Protein AF-A0A7C5M7M6-F1 (afdb_monomer)

Radius of gyration: 16.44 Å; Cα contacts (8 Å, |Δi|>4): 143; chains: 1; bounding box: 38×24×46 Å

Mean predicted aligned error: 5.52 Å

Nearest PDB structures (foldseek):
  3lqq-assembly1_B  TM=4.677E-01  e=1.985E-01  Caenorhabditis elegans
  8jns-assembly1_A  TM=4.316E-01  e=2.121E-01  Caenorhabditis elegans
  8jns-assembly1_D  TM=4.335E-01  e=3.598E-01  Caenorhabditis elegans
  4gl2-assembly1_A  TM=3.120E-01  e=3.368E-01  Homo sapiens
  7thv-assembly1_A  TM=4.467E-01  e=2.444E+00  Saccharomyces cerevisiae

Secondary structure (DSSP, 8-state):
-PPPEEEEE--TTSSHHHHHHHHHHHS-GGGEEEES----SSS-EE-HHHHHHHHHTT---SEEEES--GGGGGGS-TTEEEEE----HHHHHHHHHHHHHHHS-----HHHHHHHHHHHH--

Sequence (123 aa):
MREAKIAFQHIQRTGCTSIISQIVGALDARRVVAINHPYTGTVPQHSEDDTIAKIAQGATYDLIAGHFSSHLVPRLPVDWRWVVVVRNPIERAWSLYGYKRRYERFAGGPEQFLEAFEHRVKN

pLDDT: mean 86.49, std 10.83, range [40.16, 95.5]

Foldseek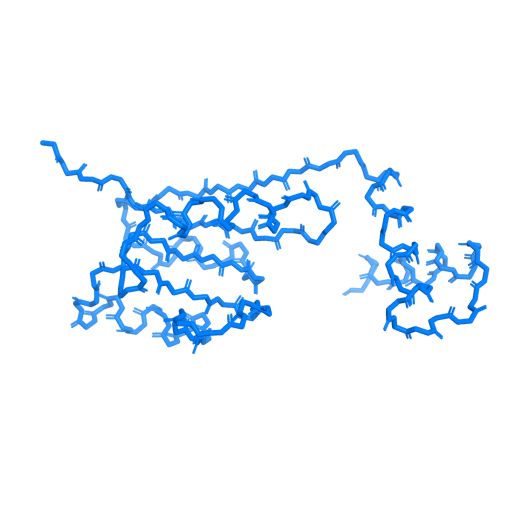 3Di:
DDQFAEEEADDAQLCVVVVVVVVCVVDDLQQEAEEPAPPPDRHHYDHLVVVLVVVVVPRNHRYYYYHDDPVSVVSDPPSYDYHYGDDDPVNSLVSVVVCCVPPVVPPDDPVVSVVVVVVVVVD

Solvent-accessible surface area (backbone atoms only — not comparable to full-atom values): 7239 Å² total; per-residue (Å²): 131,85,82,79,24,38,41,38,42,44,46,86,64,38,59,46,70,64,55,50,52,53,53,52,72,75,45,66,47,88,27,34,38,28,24,80,46,91,72,81,82,78,50,51,77,40,56,72,67,56,47,51,53,41,44,76,74,64,54,74,58,42,34,41,39,21,53,64,61,78,74,53,62,83,72,50,66,90,69,52,41,83,43,73,56,80,55,63,65,69,62,26,50,52,48,44,50,54,46,33,44,74,76,68,65,49,83,69,57,70,66,62,48,50,55,57,49,51,61,62,72,80,104

Structure (mmCIF, N/CA/C/O backbone):
data_AF-A0A7C5M7M6-F1
#
_entry.id   AF-A0A7C5M7M6-F1
#
loop_
_atom_site.group_PDB
_atom_site.id
_atom_site.type_symbol
_atom_site.label_atom_id
_atom_site.label_alt_id
_atom_site.label_comp_id
_atom_site.label_asym_id
_atom_site.label_entity_id
_atom_site.label_seq_id
_atom_site.pdbx_PDB_ins_code
_atom_site.Cartn_x
_atom_site.Cartn_y
_atom_site.Cartn_z
_atom_site.occupancy
_atom_site.B_iso_or_equiv
_atom_site.auth_seq_id
_atom_site.auth_comp_id
_atom_site.auth_asym_id
_atom_site.auth_atom_id
_atom_site.pdbx_PDB_model_num
ATOM 1 N N . MET A 1 1 ? -13.461 -11.305 21.424 1.00 46.22 1 MET A N 1
ATOM 2 C CA . MET A 1 1 ? -12.109 -10.859 21.015 1.00 46.22 1 MET A CA 1
ATOM 3 C C . MET A 1 1 ? -12.283 -9.608 20.169 1.00 46.22 1 MET A C 1
ATOM 5 O O . MET A 1 1 ? -13.216 -9.599 19.380 1.00 46.22 1 MET A O 1
ATOM 9 N N . ARG A 1 2 ? -11.494 -8.541 20.365 1.00 57.81 2 ARG A N 1
ATOM 10 C CA . ARG A 1 2 ? -11.541 -7.390 19.442 1.00 57.81 2 ARG A CA 1
ATOM 11 C C . ARG A 1 2 ? -10.928 -7.820 18.107 1.00 57.81 2 ARG A C 1
ATOM 13 O O . ARG A 1 2 ? -9.876 -8.456 18.118 1.00 57.81 2 ARG A O 1
ATOM 20 N N . GLU A 1 3 ? -11.602 -7.518 17.003 1.00 71.94 3 GLU A N 1
ATOM 21 C CA . GLU A 1 3 ? -11.084 -7.751 15.651 1.00 71.94 3 GLU A CA 1
ATOM 22 C C . GLU A 1 3 ? -9.794 -6.937 15.459 1.00 71.94 3 GLU A C 1
ATOM 24 O O . GLU A 1 3 ? -9.709 -5.787 15.894 1.00 71.94 3 GLU A O 1
ATOM 29 N N . ALA A 1 4 ? -8.761 -7.551 14.881 1.00 76.31 4 ALA A N 1
ATOM 30 C CA . ALA A 1 4 ? -7.486 -6.881 14.640 1.00 76.31 4 ALA A CA 1
ATOM 31 C C . ALA A 1 4 ? -7.598 -5.942 13.430 1.00 76.31 4 ALA A C 1
ATOM 33 O O . ALA A 1 4 ? -8.100 -6.352 12.385 1.00 76.31 4 ALA A O 1
ATOM 34 N N . LYS A 1 5 ? -7.086 -4.711 13.555 1.00 92.88 5 LYS A N 1
ATOM 35 C CA . LYS A 1 5 ? -7.058 -3.719 12.468 1.00 92.88 5 LYS A CA 1
ATOM 36 C C . LYS A 1 5 ? -5.725 -3.764 11.730 1.00 92.88 5 LYS A C 1
ATOM 38 O O . LYS A 1 5 ? -4.685 -3.997 12.347 1.0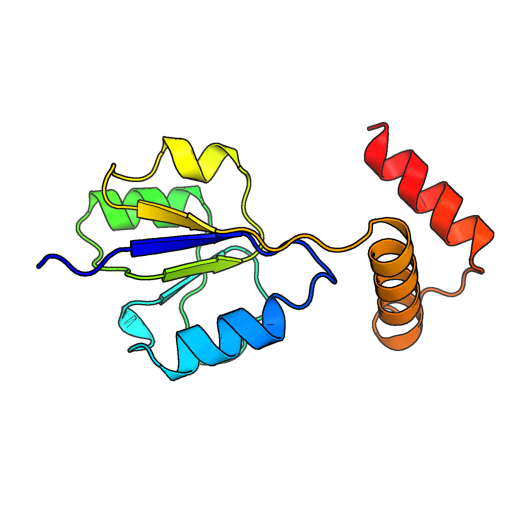0 92.88 5 LYS A O 1
ATOM 43 N N . ILE A 1 6 ? -5.733 -3.537 10.422 1.00 93.88 6 ILE A N 1
ATOM 44 C CA . ILE A 1 6 ? -4.584 -3.752 9.539 1.00 93.88 6 ILE A CA 1
ATOM 45 C C . ILE A 1 6 ? -4.248 -2.474 8.771 1.00 93.88 6 ILE A C 1
ATOM 47 O O . ILE A 1 6 ? -5.050 -1.967 7.994 1.00 93.88 6 ILE A O 1
ATOM 51 N N . ALA A 1 7 ? -3.014 -2.001 8.916 1.00 94.75 7 ALA A N 1
ATOM 52 C CA . ALA A 1 7 ? -2.410 -1.034 8.010 1.00 94.75 7 ALA A CA 1
ATOM 53 C C . ALA A 1 7 ? -1.553 -1.795 6.989 1.00 94.75 7 ALA A C 1
ATOM 55 O O . ALA A 1 7 ? -0.439 -2.222 7.293 1.00 94.75 7 ALA A O 1
ATOM 56 N N . PHE A 1 8 ? -2.079 -1.994 5.783 1.00 94.69 8 PHE A N 1
ATOM 57 C CA . PHE A 1 8 ? -1.434 -2.731 4.704 1.00 94.69 8 PHE A CA 1
ATOM 58 C C . PHE A 1 8 ? -0.687 -1.778 3.763 1.00 94.69 8 PHE A C 1
ATOM 60 O O . PHE A 1 8 ? -1.278 -1.143 2.883 1.00 94.69 8 PHE A O 1
ATOM 67 N N . GLN A 1 9 ? 0.634 -1.709 3.907 1.00 94.31 9 GLN A N 1
ATOM 68 C CA . GLN A 1 9 ? 1.466 -0.870 3.052 1.00 94.31 9 GLN A CA 1
ATOM 69 C C . GLN A 1 9 ? 1.694 -1.550 1.699 1.00 94.31 9 GLN A C 1
ATOM 71 O O . GLN A 1 9 ? 2.321 -2.609 1.593 1.00 94.31 9 GLN A O 1
ATOM 76 N N . HIS A 1 10 ? 1.202 -0.927 0.632 1.00 92.25 10 HIS A N 1
ATOM 77 C CA . HIS A 1 10 ? 1.436 -1.390 -0.725 1.00 92.25 10 HIS A CA 1
ATOM 78 C C . HIS A 1 10 ? 2.792 -0.894 -1.231 1.00 92.25 10 HIS A C 1
ATOM 80 O O . HIS A 1 10 ? 2.968 0.276 -1.570 1.00 92.25 10 HIS A O 1
ATOM 86 N N . ILE A 1 11 ? 3.735 -1.822 -1.373 1.00 90.75 11 ILE A N 1
ATOM 87 C CA . ILE A 1 11 ? 4.965 -1.610 -2.134 1.00 90.75 11 ILE A CA 1
ATOM 88 C C . ILE A 1 11 ? 4.730 -2.046 -3.578 1.00 90.75 11 ILE A C 1
ATOM 90 O O . ILE A 1 11 ? 4.303 -3.169 -3.837 1.00 90.75 11 ILE A O 1
ATOM 94 N N . GLN A 1 12 ? 5.001 -1.165 -4.538 1.00 89.69 12 GLN A N 1
ATOM 95 C CA . GLN A 1 12 ? 4.724 -1.454 -5.943 1.00 89.69 12 GLN A CA 1
ATOM 96 C C . GLN A 1 12 ? 5.379 -2.770 -6.396 1.00 89.69 12 GLN A C 1
ATOM 98 O O . GLN A 1 12 ? 6.543 -3.051 -6.108 1.00 89.69 12 GLN A O 1
ATOM 103 N N . ARG A 1 13 ? 4.625 -3.542 -7.189 1.00 91.81 13 ARG A N 1
ATOM 104 C CA . ARG A 1 13 ? 5.095 -4.744 -7.906 1.00 91.81 13 ARG A CA 1
ATOM 105 C C . ARG A 1 13 ? 5.485 -5.938 -7.023 1.00 91.81 13 ARG A C 1
ATOM 107 O O . ARG A 1 13 ? 6.196 -6.830 -7.490 1.00 91.81 13 ARG A O 1
ATOM 114 N N . THR A 1 14 ? 4.967 -6.010 -5.799 1.00 94.50 14 THR A N 1
ATOM 115 C CA . THR A 1 14 ? 5.155 -7.160 -4.892 1.00 94.50 14 THR A CA 1
ATOM 116 C C . THR A 1 14 ? 3.947 -8.102 -4.827 1.00 94.50 14 THR A C 1
ATOM 118 O O . THR A 1 14 ? 3.976 -9.085 -4.100 1.00 94.50 14 THR A O 1
ATOM 121 N N . GLY A 1 15 ? 2.895 -7.838 -5.611 1.00 91.38 15 GLY A N 1
ATOM 122 C CA . GLY A 1 15 ? 1.666 -8.643 -5.619 1.00 91.38 15 GLY A CA 1
ATOM 123 C C . GLY A 1 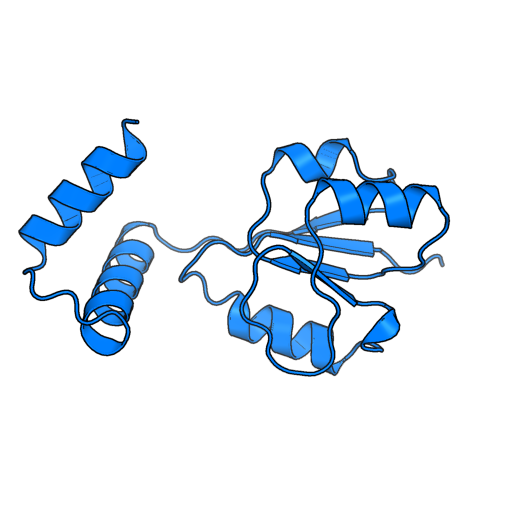15 ? 0.590 -8.164 -4.639 1.00 91.38 15 GLY A C 1
ATOM 124 O O . GLY A 1 15 ? -0.476 -8.772 -4.576 1.00 91.38 15 GLY A O 1
ATOM 125 N N . CYS A 1 16 ? 0.813 -7.053 -3.925 1.00 91.69 16 CYS A N 1
ATOM 126 C CA . CYS A 1 16 ? -0.157 -6.527 -2.961 1.00 91.69 16 CYS A CA 1
ATOM 127 C C . CYS A 1 16 ? -1.534 -6.247 -3.565 1.00 91.69 16 CYS A C 1
ATOM 129 O O . CYS A 1 16 ? -2.519 -6.407 -2.859 1.00 91.69 16 CYS A O 1
ATOM 131 N N . THR A 1 17 ? -1.631 -5.848 -4.841 1.00 88.50 17 THR A N 1
ATOM 132 C CA . THR A 1 17 ? -2.935 -5.603 -5.476 1.00 88.50 17 THR A CA 1
ATOM 133 C C . THR A 1 17 ? -3.852 -6.818 -5.347 1.00 88.50 17 THR A C 1
ATOM 135 O O . THR A 1 17 ? -4.982 -6.656 -4.904 1.00 88.50 17 THR A O 1
ATOM 138 N N . SER A 1 18 ? -3.353 -8.026 -5.630 1.00 90.25 18 SER A N 1
ATOM 139 C CA . SER A 1 18 ? -4.132 -9.264 -5.507 1.00 90.25 18 SER A CA 1
ATOM 140 C C . SER A 1 18 ? -4.538 -9.552 -4.062 1.00 90.25 18 SER A C 1
ATOM 142 O O . SER A 1 18 ? -5.690 -9.884 -3.805 1.00 90.25 18 SER A O 1
ATOM 144 N N . ILE A 1 19 ? -3.605 -9.392 -3.119 1.00 91.00 19 ILE A N 1
ATOM 145 C CA . ILE A 1 19 ? -3.840 -9.664 -1.694 1.00 91.00 19 ILE A CA 1
ATOM 146 C C . ILE A 1 19 ? -4.880 -8.696 -1.131 1.00 91.00 19 ILE A C 1
ATOM 148 O O . ILE A 1 19 ? -5.879 -9.117 -0.558 1.00 91.00 19 ILE A O 1
ATOM 152 N N . ILE A 1 20 ? -4.681 -7.396 -1.335 1.00 88.81 20 ILE A N 1
ATOM 153 C CA . ILE A 1 20 ? -5.601 -6.376 -0.842 1.00 88.81 20 ILE A CA 1
ATOM 154 C C . ILE A 1 20 ? -6.977 -6.548 -1.492 1.00 88.81 20 ILE A C 1
ATOM 156 O O . ILE A 1 20 ? -7.967 -6.451 -0.784 1.00 88.81 20 ILE A O 1
ATOM 160 N N . SER A 1 21 ? -7.077 -6.864 -2.789 1.00 86.31 21 SER A N 1
ATOM 161 C CA . SER A 1 21 ? -8.379 -7.125 -3.422 1.00 86.31 21 SER A CA 1
ATOM 162 C C . SER A 1 21 ? -9.136 -8.285 -2.769 1.00 86.31 21 SER A C 1
ATOM 164 O O . SER A 1 21 ? -10.351 -8.194 -2.618 1.00 86.31 21 SER A O 1
ATOM 166 N N . GLN A 1 22 ? -8.442 -9.344 -2.341 1.00 88.31 22 GLN A N 1
ATOM 167 C CA . GLN A 1 22 ? -9.065 -10.440 -1.593 1.00 88.31 22 GLN A CA 1
ATOM 168 C C . GLN A 1 22 ? -9.508 -10.000 -0.193 1.00 88.31 22 GLN A C 1
ATOM 170 O O . GLN A 1 22 ? -10.621 -10.322 0.212 1.00 88.31 22 GLN A O 1
ATOM 175 N N . ILE A 1 23 ? -8.678 -9.230 0.522 1.00 87.25 23 ILE A N 1
ATOM 176 C CA . ILE A 1 23 ? -9.032 -8.711 1.853 1.00 87.25 23 ILE A CA 1
ATOM 177 C C . ILE A 1 23 ? -10.240 -7.770 1.750 1.00 87.25 23 ILE A C 1
ATOM 179 O O . ILE A 1 23 ? -11.201 -7.928 2.492 1.00 87.25 23 ILE A O 1
ATOM 183 N N . VAL A 1 24 ? -10.229 -6.829 0.803 1.00 86.12 24 VAL A N 1
ATOM 184 C CA . VAL A 1 24 ? -11.345 -5.903 0.561 1.00 86.12 24 VAL A CA 1
ATOM 185 C C . VAL A 1 24 ? -12.612 -6.661 0.177 1.00 86.12 24 VAL A C 1
ATOM 187 O O . VAL A 1 24 ? -13.676 -6.323 0.673 1.00 86.12 24 VAL A O 1
ATOM 190 N N . GLY A 1 25 ? -12.512 -7.706 -0.650 1.00 85.00 25 GLY A N 1
ATOM 191 C CA . GLY A 1 25 ? -13.657 -8.550 -1.003 1.00 85.00 25 GLY A CA 1
ATOM 192 C C . GLY A 1 25 ? -14.250 -9.333 0.175 1.00 85.00 25 GLY A C 1
ATOM 193 O O . GLY A 1 25 ? -15.409 -9.731 0.109 1.00 85.00 25 GLY A O 1
ATOM 194 N N . ALA A 1 26 ? -13.479 -9.541 1.246 1.00 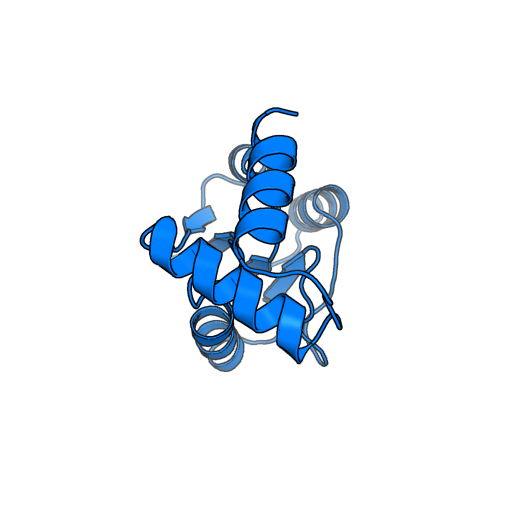86.62 26 ALA A N 1
ATOM 195 C CA . ALA A 1 26 ? -13.928 -10.198 2.471 1.00 86.62 26 ALA A CA 1
ATOM 196 C C . ALA A 1 26 ? -14.448 -9.218 3.543 1.00 86.62 26 ALA A C 1
ATOM 198 O O . ALA A 1 26 ? -15.022 -9.662 4.537 1.00 86.62 26 ALA A O 1
ATOM 199 N N . LEU A 1 27 ? -14.248 -7.907 3.365 1.00 84.06 27 LEU A N 1
ATOM 200 C CA . LEU A 1 27 ? -14.633 -6.864 4.319 1.00 84.06 27 LEU A CA 1
ATOM 201 C C . LEU A 1 27 ? -15.792 -6.005 3.785 1.00 84.06 27 LEU A C 1
ATOM 203 O O . LEU A 1 27 ? -15.981 -5.853 2.580 1.00 84.06 27 LEU A O 1
ATOM 207 N N . ASP A 1 28 ? -16.553 -5.378 4.689 1.00 82.31 28 ASP A N 1
ATOM 208 C CA . ASP A 1 28 ? -17.464 -4.289 4.307 1.00 82.31 28 ASP A CA 1
ATOM 209 C C . ASP A 1 28 ? -16.625 -3.091 3.831 1.00 82.31 28 ASP A C 1
ATOM 211 O O . ASP A 1 28 ? -15.770 -2.597 4.569 1.00 82.31 28 ASP A O 1
ATOM 215 N N . ALA A 1 29 ? -16.887 -2.593 2.618 1.00 78.44 29 ALA A N 1
ATOM 216 C CA . ALA A 1 29 ? -16.166 -1.467 2.021 1.00 78.44 29 ALA A CA 1
ATOM 217 C C . ALA A 1 29 ? -16.145 -0.209 2.912 1.00 78.44 29 ALA A C 1
ATOM 219 O O . ALA A 1 29 ? -15.189 0.561 2.854 1.00 78.44 29 ALA A O 1
ATOM 220 N N . ARG A 1 30 ? -17.148 -0.011 3.781 1.00 82.75 30 ARG A N 1
ATOM 221 C CA . ARG A 1 30 ? -17.199 1.111 4.741 1.00 82.75 30 ARG A CA 1
ATOM 222 C C . ARG A 1 30 ? -16.153 1.011 5.854 1.00 82.75 30 ARG A C 1
ATOM 224 O O . ARG A 1 30 ? -15.844 2.016 6.489 1.00 82.75 30 ARG A O 1
ATOM 231 N N . ARG A 1 31 ? -15.611 -0.185 6.091 1.00 88.62 31 ARG A N 1
ATOM 232 C CA . ARG A 1 31 ? -14.543 -0.460 7.064 1.00 88.62 31 ARG A CA 1
ATOM 233 C C . ARG A 1 31 ? -13.157 -0.454 6.410 1.00 88.62 31 ARG A C 1
ATOM 235 O O . ARG A 1 31 ? -12.165 -0.750 7.071 1.00 88.62 31 ARG A O 1
ATOM 242 N N . VAL A 1 32 ? -13.070 -0.081 5.134 1.00 90.94 32 VAL A N 1
ATOM 243 C CA . VAL A 1 32 ? -11.819 0.024 4.382 1.00 90.94 32 VAL A CA 1
ATOM 244 C C . VAL A 1 32 ? -11.573 1.478 3.996 1.00 90.94 32 VAL A C 1
ATOM 246 O O . VAL A 1 32 ? -12.484 2.173 3.559 1.00 90.94 32 VAL A O 1
ATOM 249 N N . VAL A 1 33 ? -10.326 1.927 4.093 1.00 92.00 33 VAL A N 1
ATOM 250 C CA . VAL A 1 33 ? -9.859 3.181 3.498 1.00 92.00 33 VAL A CA 1
ATOM 251 C C . VAL A 1 33 ? -8.615 2.925 2.661 1.00 92.00 33 VAL A C 1
ATOM 253 O O . VAL A 1 33 ? -7.727 2.156 3.039 1.00 92.00 33 VAL A O 1
ATOM 256 N N . ALA A 1 34 ? -8.552 3.577 1.506 1.00 91.12 34 ALA A N 1
ATOM 257 C CA . ALA A 1 34 ? -7.397 3.548 0.635 1.00 91.12 34 ALA A CA 1
ATOM 258 C C . ALA A 1 34 ? -6.592 4.851 0.726 1.00 91.12 34 ALA A C 1
ATOM 260 O O . ALA A 1 34 ? -7.161 5.940 0.797 1.00 91.12 34 ALA A O 1
ATOM 261 N N . ILE A 1 35 ? -5.262 4.735 0.701 1.00 89.69 35 ILE A N 1
ATOM 262 C CA . ILE A 1 35 ? -4.346 5.883 0.638 1.00 89.69 35 ILE A CA 1
ATOM 263 C C . ILE A 1 35 ? -3.557 5.807 -0.664 1.00 89.69 35 ILE A C 1
ATOM 265 O O . ILE A 1 35 ? -2.815 4.848 -0.890 1.00 89.69 35 ILE A O 1
ATOM 269 N N . ASN A 1 36 ? -3.705 6.821 -1.520 1.00 76.75 36 ASN A N 1
ATOM 270 C CA . ASN A 1 36 ? -2.960 6.970 -2.775 1.00 76.75 36 ASN 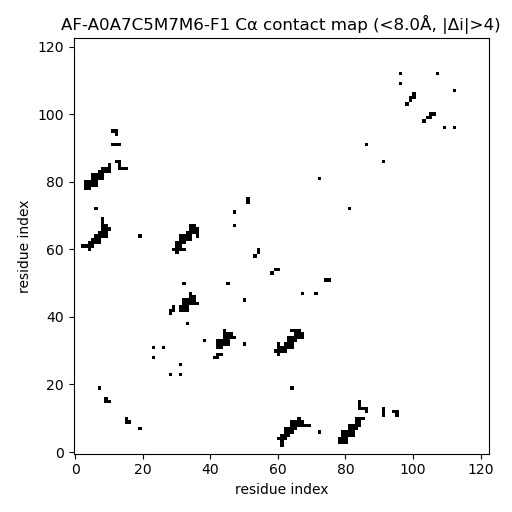A CA 1
ATOM 271 C C . ASN A 1 36 ? -2.952 5.703 -3.653 1.00 76.75 36 ASN A C 1
ATOM 273 O O . ASN A 1 36 ? -1.945 5.403 -4.291 1.00 76.75 36 ASN A O 1
ATOM 277 N N . HIS A 1 37 ? -4.034 4.920 -3.670 1.00 72.81 37 HIS A N 1
ATOM 278 C CA . HIS A 1 37 ? -4.069 3.644 -4.385 1.00 72.81 37 HIS A CA 1
ATOM 279 C C . HIS A 1 37 ? -5.153 3.634 -5.464 1.00 72.81 37 HIS A C 1
ATOM 281 O O . HIS A 1 37 ? -6.277 4.020 -5.169 1.00 72.81 37 HIS A O 1
ATOM 287 N N . PRO A 1 38 ? -4.914 3.105 -6.677 1.00 59.50 38 PRO A N 1
ATOM 288 C CA . PRO A 1 38 ? -5.913 3.079 -7.750 1.00 59.50 38 PRO A CA 1
ATOM 289 C C . PRO A 1 38 ? -7.050 2.050 -7.551 1.00 59.50 38 PRO A C 1
ATOM 291 O O . PRO A 1 38 ? -7.538 1.495 -8.530 1.00 59.50 38 PRO A O 1
ATOM 294 N N . TYR A 1 39 ? -7.496 1.753 -6.320 1.00 64.25 39 TYR A N 1
ATOM 295 C CA . TYR A 1 39 ? -8.730 0.973 -6.147 1.00 64.25 39 TYR A CA 1
ATOM 296 C C . TYR A 1 39 ? -9.901 1.800 -6.680 1.00 64.25 39 TYR A C 1
ATOM 298 O O . TYR A 1 39 ? -10.322 2.774 -6.062 1.00 64.25 39 TYR A O 1
ATOM 306 N N . THR A 1 40 ? -10.388 1.437 -7.862 1.00 52.03 40 THR A N 1
ATOM 307 C CA . THR A 1 40 ? -11.559 2.044 -8.490 1.00 52.03 40 THR A CA 1
ATOM 308 C C . THR A 1 40 ? -12.828 1.439 -7.897 1.00 52.03 40 THR A C 1
ATOM 310 O O . THR A 1 40 ? -12.965 0.215 -7.886 1.00 52.03 40 THR A O 1
ATOM 313 N N . GLY A 1 41 ? -13.767 2.278 -7.452 1.00 66.56 41 GLY A N 1
ATOM 314 C CA . GLY A 1 41 ? -15.144 1.868 -7.159 1.00 66.56 41 GLY A CA 1
ATOM 315 C C . GLY A 1 41 ? -15.670 2.355 -5.810 1.00 66.56 41 GLY A C 1
ATOM 316 O O . GLY A 1 41 ? -16.137 3.482 -5.704 1.00 66.56 41 GLY A O 1
ATOM 317 N N . THR A 1 42 ? -15.649 1.480 -4.802 1.00 69.50 42 THR A N 1
ATOM 318 C CA . THR A 1 42 ? -16.468 1.597 -3.577 1.00 69.50 42 THR A CA 1
ATOM 319 C C . THR A 1 42 ? -15.697 1.938 -2.299 1.00 69.50 42 THR A C 1
ATOM 321 O O . THR A 1 42 ? -16.322 2.194 -1.271 1.00 69.50 42 THR A O 1
ATOM 324 N N . VAL A 1 43 ? -14.361 1.944 -2.336 1.00 81.56 43 VAL A N 1
ATOM 325 C CA . VAL A 1 43 ? -13.511 2.217 -1.165 1.00 81.56 43 VAL A CA 1
ATOM 326 C C . VAL A 1 43 ? -13.138 3.707 -1.121 1.00 81.56 43 VAL A C 1
ATOM 328 O O . VAL A 1 43 ? -12.623 4.221 -2.119 1.00 81.56 43 VAL A O 1
ATOM 331 N N . PRO A 1 44 ? -13.357 4.414 0.004 1.00 85.25 44 PRO A N 1
ATOM 332 C CA . PRO A 1 44 ? -12.985 5.820 0.142 1.00 85.25 44 PRO A CA 1
ATOM 333 C C . PRO A 1 44 ? -11.467 6.027 0.052 1.00 85.25 44 PRO A C 1
ATOM 335 O O . PRO A 1 44 ? -10.685 5.225 0.562 1.00 85.25 44 PRO A O 1
ATOM 338 N N . GLN A 1 45 ? -11.064 7.134 -0.577 1.00 88.25 45 GLN A N 1
ATOM 339 C CA . GLN A 1 45 ? -9.665 7.540 -0.748 1.00 88.25 45 GLN A CA 1
ATOM 340 C C . GLN A 1 45 ? -9.364 8.757 0.119 1.00 88.25 45 GLN A C 1
ATOM 342 O O . GLN A 1 45 ? -10.055 9.776 0.017 1.00 88.25 45 GLN A O 1
ATOM 347 N N . HIS A 1 46 ? -8.331 8.665 0.948 1.00 88.00 46 HIS A N 1
ATOM 348 C CA . HIS A 1 46 ? -7.914 9.729 1.858 1.00 88.00 46 HIS A CA 1
ATOM 349 C C . HIS A 1 46 ? -6.397 9.923 1.815 1.00 88.00 46 HIS A C 1
ATOM 351 O O . HIS A 1 46 ? -5.646 9.019 1.443 1.00 88.00 46 HIS A O 1
ATOM 357 N N . SER A 1 47 ? -5.943 11.110 2.216 1.00 91.75 47 SER A N 1
ATOM 358 C CA . SER A 1 47 ? -4.537 11.313 2.560 1.00 91.75 47 SER A CA 1
ATOM 359 C C . SER A 1 47 ? -4.194 10.593 3.874 1.00 91.75 47 SER A C 1
ATOM 361 O O . SER A 1 47 ? -5.080 10.126 4.602 1.00 91.75 47 SER A O 1
ATOM 363 N N . GLU A 1 48 ? -2.904 10.498 4.199 1.00 93.19 48 GLU A N 1
ATOM 364 C CA . GLU A 1 48 ? -2.459 9.990 5.503 1.00 93.19 48 GLU A CA 1
ATOM 365 C C . GLU A 1 48 ? -3.040 10.824 6.648 1.00 93.19 48 GLU A C 1
ATOM 367 O O . GLU A 1 48 ? -3.630 10.274 7.577 1.00 93.19 48 GLU A O 1
ATOM 372 N N . ASP A 1 49 ? -2.940 12.149 6.547 1.00 93.19 49 ASP A N 1
ATOM 373 C CA . ASP A 1 49 ? -3.390 13.066 7.592 1.00 93.19 49 ASP A CA 1
ATOM 374 C C . ASP A 1 49 ? -4.909 13.031 7.774 1.00 93.19 49 ASP A C 1
ATOM 376 O O . ASP A 1 49 ? -5.384 12.949 8.909 1.00 93.19 49 ASP A O 1
ATOM 380 N N . ASP A 1 50 ? -5.673 12.977 6.680 1.00 93.69 50 ASP A N 1
ATOM 381 C CA . ASP A 1 50 ? -7.132 12.833 6.744 1.00 93.69 50 ASP A CA 1
ATOM 382 C C . ASP A 1 50 ? -7.543 11.504 7.378 1.00 93.69 50 ASP A C 1
ATOM 384 O O . ASP A 1 50 ? -8.508 11.439 8.143 1.00 93.69 50 ASP A O 1
ATOM 388 N N . THR A 1 51 ? -6.814 10.427 7.070 1.00 93.12 51 THR A N 1
ATOM 389 C CA . THR A 1 51 ? -7.081 9.101 7.637 1.00 93.12 51 THR A CA 1
ATOM 390 C C . THR A 1 51 ? -6.883 9.119 9.150 1.00 93.12 51 THR A C 1
ATOM 392 O O . THR A 1 51 ? -7.762 8.668 9.887 1.00 93.12 51 THR A O 1
ATOM 395 N N . ILE A 1 52 ? -5.775 9.697 9.624 1.00 94.38 52 ILE A N 1
ATOM 396 C CA . ILE A 1 52 ? -5.500 9.851 11.057 1.00 94.38 52 ILE A CA 1
ATOM 397 C C . ILE A 1 52 ? -6.556 10.736 11.729 1.00 94.38 52 ILE A C 1
ATOM 399 O O . ILE A 1 52 ? -7.093 10.353 12.770 1.00 94.38 52 ILE A O 1
ATOM 403 N N . ALA A 1 53 ? -6.908 11.874 11.126 1.00 94.62 53 ALA A N 1
ATOM 404 C CA . ALA A 1 53 ? -7.928 12.774 11.661 1.00 94.62 53 ALA A CA 1
ATOM 405 C C . ALA A 1 53 ? -9.292 12.078 11.800 1.00 94.62 53 ALA A C 1
ATOM 407 O O . ALA A 1 53 ? -9.943 12.185 12.839 1.00 94.62 53 ALA A O 1
ATOM 408 N N . LYS A 1 54 ? -9.705 11.294 10.798 1.00 93.81 54 LYS A N 1
ATOM 409 C CA . LYS A 1 54 ? -10.958 10.525 10.831 1.00 93.81 54 LYS A CA 1
ATOM 410 C C . LYS A 1 54 ? -10.947 9.432 11.897 1.00 93.81 54 LYS A C 1
ATOM 412 O O . LYS A 1 54 ? -11.948 9.255 12.585 1.00 93.81 54 LYS A O 1
ATOM 417 N N . ILE A 1 55 ? -9.831 8.722 12.069 1.00 92.88 55 ILE A N 1
ATOM 418 C CA . ILE A 1 55 ? -9.683 7.725 13.144 1.00 92.88 55 ILE A CA 1
ATOM 419 C C . ILE A 1 55 ? -9.795 8.402 14.515 1.00 92.88 55 ILE A C 1
ATOM 421 O O . ILE A 1 55 ? -10.520 7.906 15.375 1.00 92.88 55 ILE A O 1
ATOM 425 N N . ALA A 1 56 ? -9.161 9.564 14.704 1.00 92.19 56 ALA A N 1
ATOM 426 C CA . ALA A 1 56 ? -9.270 10.344 15.938 1.00 92.19 56 ALA A CA 1
ATOM 427 C C . ALA A 1 56 ? -10.706 10.839 16.208 1.00 92.19 56 ALA A C 1
ATOM 429 O O . ALA A 1 56 ? -11.111 10.949 17.362 1.00 92.19 56 ALA A O 1
ATOM 430 N N . GLN A 1 57 ? -11.492 11.079 15.153 1.00 94.81 57 GLN A N 1
ATOM 431 C CA . GLN A 1 57 ? -12.916 11.432 15.222 1.00 94.81 57 GLN A CA 1
ATOM 432 C C . GLN A 1 57 ? -13.855 10.220 15.389 1.00 94.81 57 GLN A C 1
ATOM 434 O O . GLN A 1 57 ? -15.070 10.396 15.440 1.00 94.81 57 GLN A O 1
ATOM 439 N N . GLY A 1 58 ? -13.323 8.996 15.484 1.00 90.44 58 GLY A N 1
ATOM 440 C CA . GLY A 1 58 ? -14.107 7.787 15.748 1.00 90.44 58 GLY A CA 1
ATOM 441 C C . GLY A 1 58 ? -14.444 6.936 14.521 1.00 90.44 58 GLY A C 1
ATOM 442 O O . GLY A 1 58 ? -15.310 6.067 14.618 1.00 90.44 58 GLY A O 1
ATOM 443 N N . ALA A 1 59 ? -13.780 7.134 13.377 1.00 90.06 59 ALA A N 1
ATOM 444 C CA . ALA A 1 59 ? -13.933 6.234 12.234 1.00 90.06 59 ALA A CA 1
ATOM 445 C C . ALA A 1 59 ? -13.529 4.789 12.590 1.00 90.06 59 ALA A C 1
ATOM 447 O O . ALA A 1 59 ? -12.490 4.542 13.206 1.00 90.06 59 ALA A O 1
ATOM 448 N N . THR A 1 60 ? -14.341 3.822 12.163 1.00 90.25 60 THR A N 1
ATOM 449 C CA . THR A 1 60 ? -14.237 2.398 12.526 1.00 90.25 60 THR A CA 1
ATOM 450 C C . THR A 1 60 ? -13.600 1.547 11.424 1.00 90.25 60 THR A C 1
ATOM 452 O O . THR A 1 60 ? -14.074 0.457 11.110 1.00 90.25 60 THR A O 1
ATOM 455 N N . TYR A 1 61 ? -12.526 2.045 10.811 1.00 92.50 61 TYR A N 1
ATOM 456 C CA . TYR A 1 61 ? -11.798 1.285 9.796 1.00 92.50 61 TYR A CA 1
ATOM 457 C C . TYR A 1 61 ? -11.130 0.037 10.395 1.00 92.50 61 TYR A C 1
ATOM 459 O O . TYR A 1 61 ? -10.541 0.101 11.476 1.00 92.50 61 TYR A O 1
ATOM 467 N N . ASP A 1 62 ? -11.162 -1.058 9.639 1.00 93.00 62 ASP A N 1
ATOM 468 C CA . ASP A 1 62 ? -10.402 -2.287 9.894 1.00 93.00 62 ASP A CA 1
ATOM 469 C C . ASP A 1 62 ? -9.202 -2.430 8.969 1.00 93.00 62 ASP A C 1
ATOM 471 O O . ASP A 1 62 ? -8.242 -3.117 9.310 1.00 93.00 62 ASP A O 1
ATOM 475 N N . LEU A 1 63 ? -9.254 -1.803 7.793 1.00 93.44 63 LEU A N 1
ATOM 476 C CA . LEU A 1 63 ? -8.193 -1.863 6.801 1.00 93.44 63 LEU A CA 1
ATOM 477 C C . LEU A 1 63 ? -7.860 -0.461 6.294 1.00 93.44 63 LEU A C 1
ATOM 479 O O . LEU A 1 63 ? -8.706 0.219 5.720 1.00 93.44 63 LEU A O 1
ATOM 483 N N . ILE A 1 64 ? -6.595 -0.076 6.436 1.00 94.38 64 ILE A N 1
ATOM 484 C CA . ILE A 1 64 ? -5.972 1.014 5.682 1.00 94.38 64 ILE A CA 1
ATOM 485 C C . ILE A 1 64 ? -5.070 0.352 4.648 1.00 94.38 64 ILE A C 1
ATOM 487 O O . ILE A 1 64 ? -4.157 -0.376 5.031 1.00 94.38 64 ILE A O 1
ATOM 491 N N . ALA A 1 65 ? -5.289 0.578 3.356 1.00 93.19 65 ALA A N 1
ATOM 492 C CA . ALA A 1 65 ? -4.481 -0.045 2.310 1.00 93.19 65 ALA A CA 1
ATOM 493 C C . ALA A 1 65 ? -3.986 0.968 1.279 1.00 93.19 65 ALA A C 1
ATOM 495 O O . ALA A 1 65 ? -4.752 1.782 0.775 1.00 93.19 65 ALA A O 1
ATOM 496 N N . GLY A 1 66 ? -2.714 0.892 0.894 1.00 91.06 66 GLY A N 1
ATOM 497 C CA . GLY A 1 66 ? -2.221 1.677 -0.235 1.00 91.06 66 GLY A CA 1
ATOM 498 C C . GLY A 1 66 ? -0.794 2.175 -0.099 1.00 91.06 66 GLY A C 1
ATOM 499 O O . GLY A 1 66 ? 0.013 1.608 0.637 1.00 91.06 66 GLY A O 1
ATOM 500 N N . HIS A 1 67 ? -0.471 3.206 -0.871 1.00 90.12 67 HIS A N 1
ATOM 501 C CA . HIS A 1 67 ? 0.857 3.801 -0.918 1.00 90.12 67 HIS A CA 1
ATOM 502 C C . HIS A 1 67 ? 0.966 4.887 0.160 1.00 90.12 67 HIS A C 1
ATOM 504 O O . HIS A 1 67 ? 0.730 6.065 -0.104 1.00 90.12 67 HIS A O 1
ATOM 510 N N . PHE A 1 68 ? 1.306 4.465 1.379 1.00 91.31 68 PHE A N 1
ATOM 511 C CA . PHE A 1 68 ? 1.576 5.352 2.511 1.00 91.31 68 PHE A CA 1
ATOM 512 C C . PHE A 1 68 ? 2.998 5.161 3.054 1.00 91.31 68 PHE A C 1
ATOM 514 O O . PHE A 1 68 ? 3.635 4.123 2.846 1.00 91.31 68 PHE A O 1
ATOM 521 N N . SER A 1 69 ? 3.491 6.174 3.750 1.00 88.00 69 SER A N 1
ATOM 522 C CA . SER A 1 69 ? 4.776 6.225 4.431 1.00 88.00 69 SER A CA 1
ATOM 523 C C . SER A 1 69 ? 4.802 5.326 5.666 1.00 88.00 69 SER A C 1
ATOM 525 O O . SER A 1 69 ? 3.813 5.194 6.385 1.00 88.00 69 SER A O 1
ATOM 527 N N . SER A 1 70 ? 5.966 4.760 5.991 1.00 87.12 70 SER A N 1
ATOM 528 C CA . SER A 1 70 ? 6.158 4.047 7.263 1.00 87.12 70 SER A CA 1
ATOM 529 C C . SER A 1 70 ? 5.914 4.946 8.485 1.00 87.12 70 SER A C 1
ATOM 531 O O . SER A 1 70 ? 5.608 4.435 9.560 1.00 87.12 70 SER A O 1
ATOM 533 N N . HIS A 1 71 ? 5.963 6.275 8.323 1.00 89.56 71 HIS A N 1
ATOM 534 C CA . HIS A 1 71 ? 5.626 7.247 9.367 1.00 89.56 71 HIS A CA 1
ATOM 535 C C . HIS A 1 71 ? 4.136 7.274 9.747 1.00 89.56 71 HIS A C 1
ATOM 537 O O . HIS A 1 71 ? 3.808 7.777 10.820 1.00 89.56 71 HIS A O 1
ATOM 543 N N . LEU A 1 72 ? 3.235 6.708 8.934 1.00 90.62 72 LEU A N 1
ATOM 544 C CA . LEU A 1 72 ? 1.823 6.556 9.299 1.00 90.62 72 LEU A CA 1
ATOM 545 C C . LEU A 1 72 ? 1.647 5.589 10.479 1.00 90.62 72 LEU A C 1
ATOM 547 O O . LEU A 1 72 ? 0.865 5.850 11.387 1.00 90.62 72 LEU A O 1
ATOM 551 N N . VAL A 1 73 ? 2.400 4.488 10.494 1.00 89.88 73 VAL A N 1
ATOM 552 C CA . VAL A 1 73 ? 2.255 3.398 11.473 1.00 89.88 73 VAL A CA 1
ATOM 553 C C . VAL A 1 73 ? 2.364 3.864 12.932 1.00 89.88 73 VAL A C 1
ATOM 555 O O . VAL A 1 73 ? 1.451 3.559 13.697 1.00 89.88 73 VAL A O 1
ATOM 558 N N . PRO A 1 74 ? 3.395 4.626 13.354 1.00 92.38 74 PRO A N 1
ATOM 559 C CA . PRO A 1 74 ? 3.487 5.105 14.736 1.00 92.38 74 PRO A CA 1
ATOM 560 C C . PRO A 1 74 ? 2.406 6.130 15.114 1.00 92.38 74 PRO A C 1
ATOM 562 O O . PRO A 1 74 ? 2.252 6.434 16.293 1.00 92.38 74 PRO A O 1
ATOM 565 N N . ARG A 1 75 ? 1.665 6.678 14.140 1.00 93.88 75 ARG A N 1
ATOM 566 C CA . ARG A 1 75 ? 0.559 7.623 14.367 1.00 93.88 75 ARG A CA 1
ATOM 567 C C . ARG A 1 75 ? -0.785 6.914 14.554 1.00 93.88 75 ARG A C 1
ATOM 569 O O . ARG A 1 75 ? -1.763 7.563 14.920 1.00 93.88 75 ARG A O 1
ATOM 576 N N . LEU A 1 76 ? -0.852 5.611 14.278 1.00 93.25 76 LEU A N 1
ATOM 577 C CA . LEU A 1 76 ? -2.059 4.815 14.465 1.00 93.25 76 LEU A CA 1
ATOM 578 C C . LEU A 1 76 ? -2.214 4.369 15.926 1.00 93.25 76 LEU A C 1
ATOM 580 O O . LEU A 1 76 ? -1.220 4.184 16.632 1.00 93.25 76 LEU A O 1
ATOM 584 N N . PRO A 1 77 ? -3.455 4.140 16.388 1.00 91.44 77 PRO A N 1
ATOM 585 C CA . PRO A 1 77 ? -3.694 3.512 17.681 1.00 91.44 77 PRO A CA 1
ATOM 586 C C . PRO A 1 77 ? -3.029 2.127 17.809 1.00 91.44 77 PRO A C 1
ATOM 588 O O . PRO A 1 77 ? -2.808 1.416 16.830 1.00 91.44 77 PRO A O 1
ATOM 591 N N . VAL A 1 78 ? -2.744 1.711 19.045 1.00 88.88 78 VAL A N 1
ATOM 592 C CA . VAL A 1 78 ? -1.959 0.496 19.361 1.00 88.88 78 VAL A CA 1
ATOM 593 C C . VAL A 1 78 ? -2.605 -0.835 18.944 1.00 88.88 78 VAL A C 1
ATOM 595 O O . VAL A 1 78 ? -1.942 -1.873 18.960 1.00 88.88 78 VAL A O 1
ATOM 598 N N . ASP A 1 79 ? -3.894 -0.834 18.596 1.00 90.75 79 ASP A N 1
ATOM 599 C CA . ASP A 1 79 ? -4.632 -2.008 18.113 1.00 90.75 79 ASP A CA 1
ATOM 600 C C . ASP A 1 79 ? -4.419 -2.289 16.615 1.00 90.75 79 ASP A C 1
ATOM 602 O O . ASP A 1 79 ? -4.857 -3.331 16.120 1.00 90.75 79 ASP A O 1
ATOM 606 N N . TRP A 1 80 ? -3.710 -1.408 15.901 1.00 93.50 80 TRP A N 1
ATOM 607 C CA . TRP A 1 80 ? -3.360 -1.596 14.497 1.00 93.50 80 TRP A CA 1
ATOM 608 C C . TRP A 1 80 ? -2.117 -2.474 14.318 1.00 93.50 80 TRP A C 1
ATOM 610 O O . TRP A 1 80 ? -1.129 -2.389 15.051 1.00 93.50 80 TRP A O 1
ATOM 620 N N . ARG A 1 81 ? -2.150 -3.325 13.292 1.00 92.50 81 ARG A N 1
ATOM 621 C CA . ARG A 1 81 ? -1.036 -4.167 12.849 1.00 92.50 81 ARG A CA 1
ATOM 622 C C . ARG A 1 81 ? -0.540 -3.691 11.495 1.00 92.50 81 ARG A C 1
ATOM 624 O O . ARG A 1 81 ? -1.316 -3.582 10.549 1.00 92.50 81 ARG A O 1
ATOM 631 N N . TRP A 1 82 ? 0.758 -3.430 11.399 1.00 94.81 82 TRP A N 1
ATOM 632 C CA . TRP A 1 82 ? 1.390 -3.084 10.134 1.00 94.81 82 TRP A CA 1
ATOM 633 C C . TRP A 1 82 ? 1.742 -4.349 9.356 1.00 94.81 82 TRP A C 1
ATOM 635 O O . TRP A 1 82 ? 2.395 -5.251 9.879 1.00 94.81 82 TRP A O 1
ATOM 645 N N . VAL A 1 83 ? 1.293 -4.405 8.107 1.00 94.25 83 VAL A N 1
ATOM 646 C CA . VAL A 1 83 ? 1.563 -5.502 7.181 1.00 94.25 83 VAL A CA 1
ATOM 647 C C . VAL A 1 83 ? 2.168 -4.926 5.911 1.00 94.25 83 VAL A C 1
ATOM 649 O O . VAL A 1 83 ? 1.677 -3.943 5.356 1.00 94.25 83 VAL A O 1
ATOM 652 N N . VAL A 1 84 ? 3.234 -5.559 5.436 1.00 94.19 84 VAL A N 1
ATOM 653 C CA . VAL A 1 84 ? 3.891 -5.221 4.176 1.00 94.19 84 VAL A CA 1
ATOM 654 C C . VAL A 1 84 ? 4.313 -6.504 3.477 1.00 94.19 84 VAL A C 1
ATOM 656 O O . VAL A 1 84 ? 4.738 -7.464 4.118 1.00 94.19 84 VAL A O 1
ATOM 659 N N . VAL A 1 85 ? 4.197 -6.522 2.152 1.00 94.31 85 VAL A N 1
ATOM 660 C CA . VAL A 1 85 ? 4.667 -7.637 1.326 1.00 94.31 85 VAL A CA 1
ATOM 661 C C . VAL A 1 85 ? 5.844 -7.164 0.498 1.00 94.31 85 VAL A C 1
ATOM 663 O O . VAL A 1 85 ? 5.746 -6.199 -0.267 1.00 94.31 85 VAL A O 1
ATOM 666 N N . VAL A 1 86 ? 6.958 -7.871 0.655 1.00 93.88 86 VAL A N 1
ATOM 667 C CA . VAL A 1 86 ? 8.202 -7.635 -0.071 1.00 93.88 86 VAL A CA 1
ATOM 668 C C . VAL A 1 86 ? 8.413 -8.715 -1.126 1.00 93.88 86 VAL A C 1
ATOM 670 O O . VAL A 1 86 ? 7.880 -9.817 -1.038 1.00 93.88 86 VAL A O 1
ATOM 673 N N . ARG A 1 87 ? 9.196 -8.382 -2.148 1.00 94.50 87 ARG A N 1
ATOM 674 C CA . ARG A 1 87 ? 9.593 -9.288 -3.227 1.00 94.50 87 ARG A CA 1
ATOM 675 C C . ARG A 1 87 ? 11.099 -9.187 -3.409 1.00 94.50 87 ARG A C 1
ATOM 677 O O . ARG A 1 87 ? 11.665 -8.135 -3.106 1.00 94.50 87 ARG A O 1
ATOM 684 N N . ASN A 1 88 ? 11.717 -10.239 -3.950 1.00 95.50 88 ASN A N 1
ATOM 685 C CA . ASN A 1 88 ? 13.087 -10.168 -4.448 1.00 95.50 88 ASN A CA 1
ATOM 686 C C . ASN A 1 88 ? 13.291 -8.853 -5.242 1.00 95.50 88 ASN A C 1
ATOM 688 O O . ASN A 1 88 ? 12.496 -8.557 -6.145 1.00 95.50 88 ASN A O 1
ATOM 692 N N . PRO A 1 89 ? 14.305 -8.039 -4.897 1.00 90.56 89 PRO A N 1
ATOM 693 C CA . PRO A 1 89 ? 14.441 -6.689 -5.435 1.00 90.56 89 PRO A CA 1
ATOM 694 C C . PRO A 1 89 ? 14.698 -6.671 -6.947 1.00 90.56 89 PRO A C 1
ATOM 696 O O . PRO A 1 89 ? 14.167 -5.793 -7.629 1.00 90.56 89 PRO A O 1
ATOM 699 N N . ILE A 1 90 ? 15.432 -7.657 -7.475 1.00 90.56 90 ILE A N 1
ATOM 700 C CA . ILE A 1 90 ? 15.732 -7.786 -8.908 1.00 90.56 90 ILE A CA 1
ATOM 701 C C . ILE A 1 90 ? 14.444 -8.095 -9.672 1.00 90.56 90 ILE A C 1
ATOM 703 O O . ILE A 1 90 ? 14.087 -7.395 -10.619 1.00 90.56 90 ILE A O 1
ATOM 707 N N . GLU A 1 91 ? 13.679 -9.090 -9.223 1.00 93.06 91 GLU A N 1
ATOM 708 C CA . GLU A 1 91 ? 12.399 -9.417 -9.857 1.00 93.06 91 GLU A CA 1
ATOM 709 C C . GLU A 1 91 ? 11.388 -8.268 -9.781 1.00 93.06 91 GLU A C 1
ATOM 711 O O . GLU A 1 91 ? 10.629 -8.025 -10.724 1.00 93.06 91 GLU A O 1
ATOM 716 N N . ARG A 1 92 ? 11.358 -7.551 -8.650 1.00 93.25 92 ARG A N 1
ATOM 717 C CA . ARG A 1 92 ? 10.493 -6.382 -8.468 1.00 93.25 92 ARG A CA 1
ATOM 718 C C . ARG A 1 92 ? 10.841 -5.290 -9.480 1.00 93.25 92 ARG A C 1
ATOM 720 O O . ARG A 1 92 ? 9.924 -4.726 -10.077 1.00 93.25 92 ARG A O 1
ATOM 727 N N . ALA A 1 93 ? 12.130 -5.019 -9.692 1.00 91.06 93 ALA A N 1
ATOM 728 C CA . ALA A 1 93 ? 12.605 -4.034 -10.660 1.00 91.06 93 ALA A CA 1
ATOM 729 C C . ALA A 1 93 ? 12.197 -4.409 -12.093 1.00 91.06 93 ALA A C 1
ATOM 731 O O . ALA A 1 93 ? 11.579 -3.598 -12.781 1.00 91.06 93 ALA A O 1
ATOM 732 N N . TRP A 1 94 ? 12.414 -5.658 -12.512 1.00 91.88 94 TRP A N 1
ATOM 733 C CA . TRP A 1 94 ? 11.983 -6.134 -13.833 1.00 91.88 94 TRP A CA 1
ATOM 734 C C . TRP A 1 94 ? 10.464 -6.100 -14.019 1.00 91.88 94 TRP A C 1
ATOM 736 O O . TRP A 1 94 ? 9.965 -5.703 -15.072 1.00 91.88 94 TRP A O 1
ATOM 746 N N . SER A 1 95 ? 9.705 -6.452 -12.980 1.00 93.94 95 SER A N 1
ATOM 747 C CA . SER A 1 95 ? 8.244 -6.337 -12.992 1.00 93.94 95 SER A CA 1
ATOM 748 C C . SER A 1 95 ? 7.782 -4.882 -13.124 1.00 93.94 95 SER A C 1
ATOM 750 O O . SER A 1 95 ? 6.780 -4.616 -13.794 1.00 93.94 95 SER A O 1
ATOM 752 N N . LEU A 1 96 ? 8.490 -3.933 -12.501 1.00 91.69 96 LEU A N 1
ATOM 753 C CA . LEU A 1 96 ? 8.225 -2.501 -12.646 1.00 91.69 96 LEU A CA 1
ATOM 754 C C . LEU A 1 96 ? 8.566 -2.009 -14.054 1.00 91.69 96 LEU A C 1
ATOM 756 O O . LEU A 1 96 ? 7.752 -1.307 -14.649 1.00 91.69 96 LEU A O 1
ATOM 760 N N . TYR A 1 97 ? 9.704 -2.425 -14.610 1.00 92.88 97 TYR A N 1
ATOM 761 C CA . TYR A 1 97 ? 10.082 -2.131 -15.991 1.00 92.88 97 TYR A CA 1
ATOM 762 C C . TYR A 1 97 ? 9.011 -2.605 -16.979 1.00 92.88 97 TYR A C 1
ATOM 764 O O . TYR A 1 97 ? 8.494 -1.810 -17.766 1.00 92.88 97 TYR A O 1
ATOM 772 N N . GLY A 1 98 ? 8.603 -3.875 -16.887 1.00 93.19 98 GLY A N 1
ATOM 773 C CA . GLY A 1 98 ? 7.562 -4.442 -17.746 1.00 93.19 98 GLY A CA 1
ATOM 774 C C . GLY A 1 98 ? 6.223 -3.711 -17.613 1.00 93.19 98 GLY A C 1
ATOM 775 O O . GLY A 1 98 ? 5.554 -3.451 -18.615 1.00 93.19 98 GLY A O 1
ATOM 776 N N . TYR A 1 99 ? 5.851 -3.310 -16.393 1.00 91.56 99 TYR A N 1
ATOM 777 C CA . TYR A 1 99 ? 4.665 -2.486 -16.161 1.00 91.56 99 TYR A CA 1
ATOM 778 C C . TYR A 1 99 ? 4.774 -1.116 -16.839 1.00 91.56 99 TYR A C 1
ATOM 780 O O . TYR A 1 99 ? 3.871 -0.736 -17.580 1.00 91.56 99 TYR A O 1
ATOM 788 N N . LYS A 1 100 ? 5.891 -0.404 -16.657 1.00 90.06 100 LYS A N 1
ATOM 789 C CA . LYS A 1 100 ? 6.108 0.911 -17.273 1.00 90.06 100 LYS A CA 1
ATOM 790 C C . LYS A 1 100 ? 6.112 0.850 -18.798 1.00 90.06 100 LYS A C 1
ATOM 792 O O . LYS A 1 100 ? 5.510 1.704 -19.442 1.00 90.06 100 LYS A O 1
ATOM 797 N N . ARG A 1 101 ? 6.729 -0.181 -19.381 1.00 90.81 101 ARG A N 1
ATOM 798 C CA . ARG A 1 101 ? 6.707 -0.444 -20.830 1.00 90.81 101 ARG A CA 1
ATOM 799 C C . ARG A 1 101 ? 5.280 -0.620 -21.344 1.00 90.81 101 ARG A C 1
ATOM 801 O O . ARG A 1 101 ? 4.902 -0.005 -22.336 1.00 90.81 101 ARG A O 1
ATOM 808 N N . ARG A 1 102 ? 4.491 -1.459 -20.667 1.00 91.25 102 ARG A N 1
ATOM 809 C CA . ARG A 1 102 ? 3.155 -1.857 -21.129 1.00 91.25 102 ARG A CA 1
ATOM 810 C C . ARG A 1 102 ? 2.077 -0.806 -20.868 1.00 91.25 102 ARG A C 1
ATOM 812 O O . ARG A 1 102 ? 1.198 -0.643 -21.706 1.00 91.25 102 ARG A O 1
ATOM 819 N N . TYR A 1 103 ? 2.121 -0.130 -19.722 1.00 87.69 103 TYR A N 1
ATOM 820 C CA . TYR A 1 103 ? 1.021 0.716 -19.246 1.00 87.69 103 TYR A CA 1
ATOM 821 C C . TYR A 1 103 ? 1.375 2.204 -19.156 1.00 87.69 103 TYR A C 1
ATOM 823 O O . TYR A 1 103 ? 0.487 3.036 -19.303 1.00 87.69 103 TYR A O 1
ATOM 831 N N . GLU A 1 104 ? 2.652 2.559 -18.983 1.00 86.00 104 GLU A N 1
ATOM 832 C CA . GLU A 1 104 ? 3.104 3.961 -18.886 1.00 86.00 104 GLU A CA 1
ATOM 833 C C . GLU A 1 104 ? 3.890 4.429 -20.122 1.00 86.00 104 GLU A C 1
ATOM 835 O O . GLU A 1 104 ? 4.461 5.515 -20.119 1.00 86.00 104 GLU A O 1
ATOM 840 N N . ARG A 1 105 ? 3.921 3.618 -21.191 1.00 87.81 105 ARG A N 1
ATOM 841 C CA . ARG A 1 105 ? 4.587 3.922 -22.472 1.00 87.81 105 ARG A CA 1
ATOM 842 C C . ARG A 1 105 ? 6.067 4.304 -22.333 1.00 87.81 105 ARG A C 1
ATOM 844 O O . ARG A 1 105 ? 6.585 5.089 -23.124 1.00 87.81 105 ARG A O 1
ATOM 851 N N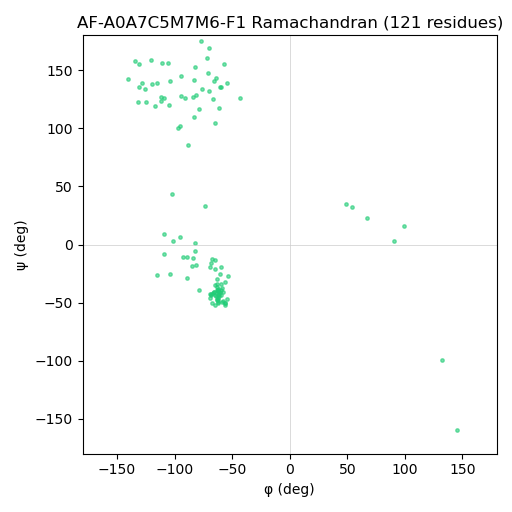 . PHE A 1 106 ? 6.768 3.748 -21.347 1.00 87.12 106 PHE A N 1
ATOM 852 C CA . PHE A 1 106 ? 8.208 3.965 -21.217 1.00 87.12 106 PHE A CA 1
ATOM 853 C C . PHE A 1 106 ? 8.930 3.435 -22.463 1.00 87.12 106 PHE A C 1
ATOM 855 O O . PHE A 1 106 ? 8.868 2.244 -22.744 1.00 87.12 106 PHE A O 1
ATOM 862 N N . ALA A 1 107 ? 9.606 4.300 -23.218 1.00 88.06 107 ALA A N 1
ATOM 863 C CA . ALA A 1 107 ? 10.268 3.902 -24.464 1.00 88.06 107 ALA A CA 1
ATOM 864 C C . ALA A 1 107 ? 11.646 3.255 -24.240 1.00 88.06 107 ALA A C 1
ATOM 866 O O . ALA A 1 107 ? 12.147 2.559 -25.122 1.00 88.06 107 ALA A O 1
ATOM 867 N N . GLY A 1 108 ? 12.240 3.451 -23.060 1.00 87.19 108 GLY A N 1
ATOM 868 C CA . GLY A 1 108 ? 13.622 3.073 -22.799 1.00 87.19 108 GLY A CA 1
ATOM 869 C C . GLY A 1 108 ? 13.884 1.569 -22.688 1.00 87.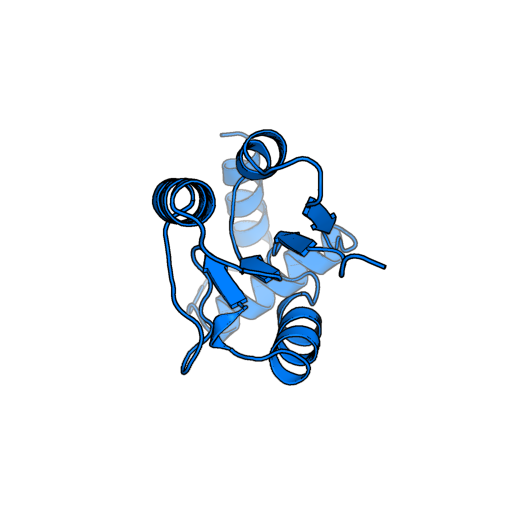19 108 GLY A C 1
ATOM 870 O O . GLY A 1 108 ? 12.982 0.748 -22.452 1.00 87.19 108 GLY A O 1
ATOM 871 N N . GLY A 1 109 ? 15.157 1.220 -22.867 1.00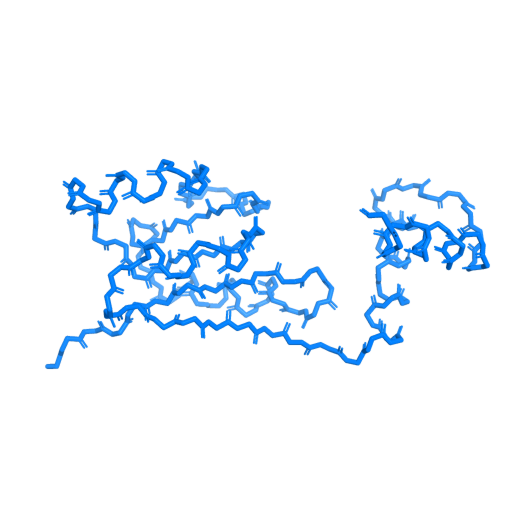 90.94 109 GLY A N 1
ATOM 872 C CA . GLY A 1 109 ? 15.692 -0.121 -22.642 1.00 90.94 109 GLY A CA 1
ATOM 873 C C . GLY A 1 109 ? 15.904 -0.432 -21.152 1.00 90.94 109 GLY A C 1
ATOM 874 O O . GLY A 1 109 ? 15.714 0.441 -20.302 1.00 90.94 109 GLY A O 1
ATOM 875 N N . PRO A 1 110 ? 16.295 -1.671 -20.813 1.00 88.56 110 PRO A N 1
ATOM 876 C CA . P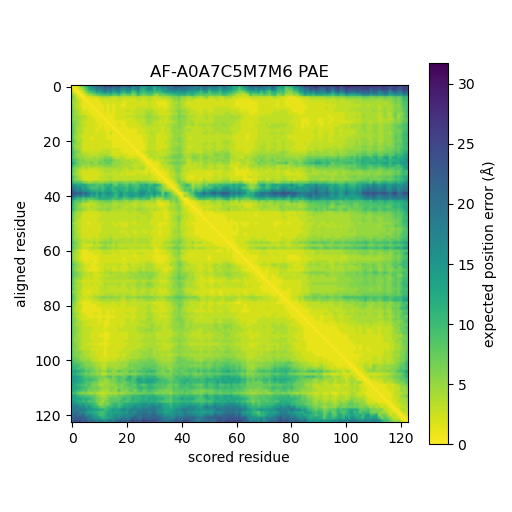RO A 1 110 ? 16.568 -2.059 -19.431 1.00 88.56 110 PRO A CA 1
ATOM 877 C C . PRO A 1 110 ? 17.652 -1.232 -18.732 1.00 88.56 110 PRO A C 1
ATOM 879 O O . PRO A 1 110 ? 17.472 -0.864 -17.577 1.00 88.56 110 PRO A O 1
ATOM 882 N N . GLU A 1 111 ? 18.740 -0.904 -19.429 1.00 88.38 111 GLU A N 1
ATOM 883 C CA . GLU A 1 111 ? 19.860 -0.122 -18.881 1.00 88.38 111 GLU A CA 1
ATOM 884 C C . GLU A 1 111 ? 19.403 1.279 -18.460 1.00 88.38 111 GLU A C 1
ATOM 886 O O . GLU A 1 111 ? 19.546 1.660 -17.303 1.00 88.38 111 GLU A O 1
ATOM 891 N N . GLN A 1 112 ? 18.700 1.981 -19.353 1.00 87.19 112 GLN A N 1
ATOM 892 C CA . GLN A 1 112 ? 18.109 3.297 -19.080 1.00 87.19 112 GLN A CA 1
ATOM 893 C C . GLN A 1 112 ? 17.105 3.261 -17.918 1.00 87.19 112 GLN A C 1
ATOM 895 O O . GLN A 1 112 ? 16.962 4.226 -17.169 1.00 87.19 112 GLN A O 1
ATOM 900 N N . PHE A 1 113 ? 16.375 2.151 -17.763 1.00 88.81 113 PHE A N 1
ATOM 901 C CA . PHE A 1 113 ? 15.479 1.971 -16.626 1.00 88.81 113 PHE A CA 1
ATOM 902 C C . PHE A 1 113 ? 16.247 1.793 -15.312 1.00 88.81 113 PHE A C 1
ATOM 904 O O . PHE A 1 113 ? 15.846 2.381 -14.308 1.00 88.81 113 PHE A O 1
ATOM 911 N N . LEU A 1 114 ? 17.322 1.001 -15.305 1.00 84.25 114 LEU A N 1
ATOM 912 C CA . LEU A 1 114 ? 18.151 0.787 -14.119 1.00 84.25 114 LEU A CA 1
ATOM 913 C C . LEU A 1 114 ? 18.851 2.080 -13.689 1.00 84.25 114 LEU A C 1
ATOM 915 O O . LEU A 1 114 ? 18.777 2.426 -12.513 1.00 84.25 114 LEU A O 1
ATOM 919 N N . GLU A 1 115 ? 19.405 2.846 -14.630 1.00 83.25 115 GLU A N 1
ATOM 920 C CA . GLU A 1 115 ? 19.982 4.171 -14.359 1.00 83.25 115 GLU A CA 1
ATOM 921 C C . GLU A 1 115 ? 18.951 5.105 -13.706 1.00 83.25 115 GLU A C 1
ATOM 923 O O . GLU A 1 115 ? 19.186 5.671 -12.635 1.00 83.25 115 GLU A O 1
ATOM 928 N N . ALA A 1 116 ? 17.756 5.213 -14.297 1.00 78.19 116 ALA A N 1
ATOM 929 C CA . ALA A 1 116 ? 16.679 6.034 -13.749 1.00 78.19 116 ALA A CA 1
ATOM 930 C C . ALA A 1 116 ? 16.195 5.542 -12.373 1.00 78.19 116 ALA A C 1
ATOM 932 O O . ALA A 1 116 ? 15.794 6.346 -11.528 1.00 78.19 116 ALA A O 1
ATOM 933 N N . PHE A 1 117 ? 16.209 4.227 -12.140 1.00 74.88 117 PHE A N 1
ATOM 934 C CA . PHE A 1 117 ? 15.838 3.634 -10.861 1.00 74.88 117 PHE A CA 1
ATOM 935 C C . PHE A 1 117 ? 16.870 3.961 -9.777 1.00 74.88 117 PHE A C 1
ATOM 937 O O . PHE A 1 117 ? 16.489 4.409 -8.698 1.00 74.88 117 PHE A O 1
ATOM 944 N N . GLU A 1 118 ? 18.163 3.816 -10.066 1.00 74.38 118 GLU A N 1
ATOM 945 C CA . GLU A 1 118 ? 19.244 4.138 -9.131 1.00 74.38 118 GLU A CA 1
ATOM 946 C C . GLU A 1 118 ? 19.264 5.616 -8.734 1.00 74.38 118 GLU A C 1
ATOM 948 O O . GLU A 1 118 ? 19.394 5.930 -7.549 1.00 74.38 118 GLU A O 1
ATOM 953 N N . HIS A 1 119 ? 19.069 6.528 -9.691 1.00 69.69 119 HIS A N 1
ATOM 954 C CA . HIS A 1 119 ? 18.972 7.964 -9.408 1.00 69.69 119 HIS A CA 1
ATOM 955 C C . HIS A 1 119 ? 17.800 8.318 -8.482 1.00 69.69 119 HIS A C 1
ATOM 957 O O . HIS A 1 119 ? 17.857 9.321 -7.777 1.00 69.69 119 HIS A O 1
ATOM 963 N N . ARG A 1 120 ? 16.747 7.496 -8.456 1.00 63.31 120 ARG A N 1
ATOM 964 C CA . ARG A 1 120 ? 15.582 7.665 -7.578 1.00 63.31 120 ARG A CA 1
ATOM 965 C C . ARG A 1 120 ? 15.758 7.071 -6.182 1.00 63.31 120 ARG A C 1
ATOM 967 O O . ARG A 1 120 ? 14.960 7.387 -5.315 1.00 63.31 120 ARG A O 1
ATOM 974 N N . VAL A 1 121 ? 16.718 6.164 -5.993 1.00 60.28 121 VAL A N 1
ATOM 975 C CA . VAL A 1 121 ? 17.037 5.576 -4.678 1.00 60.28 121 VAL A CA 1
ATOM 976 C C . VAL A 1 121 ? 18.086 6.412 -3.942 1.00 60.28 121 VAL A C 1
ATOM 978 O O . VAL A 1 121 ? 18.117 6.414 -2.717 1.00 60.28 121 VAL A O 1
ATOM 981 N N . LYS A 1 122 ? 18.960 7.102 -4.685 1.00 48.91 122 LYS A N 1
ATOM 982 C CA . LYS A 1 122 ? 20.044 7.932 -4.132 1.00 48.91 122 LYS A CA 1
ATOM 983 C C . LYS A 1 122 ? 19.608 9.351 -3.732 1.00 48.91 122 LYS A C 1
ATOM 985 O O . LYS A 1 122 ? 20.392 10.034 -3.081 1.00 48.91 122 LYS A O 1
ATOM 990 N N . ASN A 1 123 ? 18.406 9.774 -4.123 1.00 40.16 123 ASN A N 1
ATOM 991 C CA . ASN A 1 123 ? 17.787 11.059 -3.779 1.00 40.16 123 ASN A CA 1
ATOM 992 C C . ASN A 1 123 ? 16.522 10.816 -2.958 1.00 40.16 123 ASN A C 1
ATOM 994 O O . ASN A 1 123 ? 16.195 11.685 -2.125 1.00 40.16 123 ASN A O 1
#